Protein AF-A0A9Q4A9N3-F1 (afdb_monomer_lite)

Structure (mmCIF, N/CA/C/O ba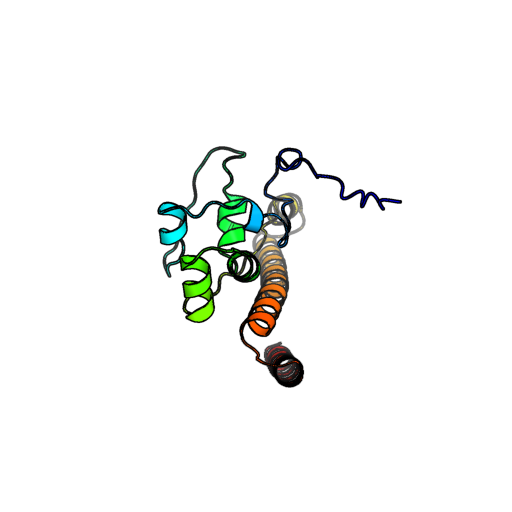ckbone):
data_AF-A0A9Q4A9N3-F1
#
_entry.id   AF-A0A9Q4A9N3-F1
#
loop_
_atom_site.group_PDB
_atom_site.id
_atom_site.type_symbol
_atom_site.label_atom_id
_atom_site.label_alt_id
_atom_site.label_comp_id
_atom_site.label_asym_id
_atom_site.label_entity_id
_atom_site.label_seq_id
_atom_site.pdbx_PDB_ins_code
_atom_site.Cartn_x
_atom_site.Cartn_y
_atom_site.Cartn_z
_atom_site.occupancy
_atom_site.B_iso_or_equiv
_atom_site.auth_seq_id
_atom_site.auth_comp_id
_atom_site.auth_asym_id
_atom_site.auth_atom_id
_atom_site.pdbx_PDB_model_num
ATOM 1 N N . MET A 1 1 ? -16.261 40.313 18.550 1.00 36.09 1 MET A N 1
ATOM 2 C CA . MET A 1 1 ? -15.107 40.379 17.630 1.00 36.09 1 MET A CA 1
ATOM 3 C C . MET A 1 1 ? -14.840 38.959 17.151 1.00 36.09 1 MET A C 1
ATOM 5 O O . MET A 1 1 ? -14.258 38.176 17.886 1.00 36.09 1 MET A O 1
ATOM 9 N N . ALA A 1 2 ? -15.432 38.580 16.016 1.00 33.12 2 ALA A N 1
ATOM 10 C CA . ALA A 1 2 ? -15.349 37.222 15.483 1.00 33.12 2 ALA A CA 1
ATOM 11 C C . ALA A 1 2 ? -14.040 37.061 14.700 1.00 33.12 2 ALA A C 1
ATOM 13 O O . ALA A 1 2 ? -13.759 37.847 13.797 1.00 33.12 2 ALA A O 1
ATOM 14 N N . ILE A 1 3 ? -13.241 36.069 15.083 1.00 36.12 3 ILE A N 1
ATOM 15 C CA . ILE A 1 3 ? -12.013 35.682 14.390 1.00 36.12 3 ILE A CA 1
ATOM 16 C C . ILE A 1 3 ? -12.444 34.828 13.194 1.00 36.12 3 ILE A C 1
ATOM 18 O O . ILE A 1 3 ? -12.943 33.719 13.372 1.00 36.12 3 ILE A O 1
ATOM 22 N N . PHE A 1 4 ? -12.310 35.369 11.984 1.00 37.59 4 PHE A N 1
ATOM 23 C CA . PHE A 1 4 ? -12.475 34.607 10.750 1.00 37.59 4 PHE A CA 1
ATOM 24 C C . PHE A 1 4 ? -11.240 33.723 10.554 1.00 37.59 4 PHE A C 1
ATOM 26 O O . PHE A 1 4 ? -10.166 34.220 10.220 1.00 37.59 4 PHE A O 1
ATOM 33 N N . ASP A 1 5 ? -11.399 32.421 10.774 1.00 39.94 5 ASP A N 1
ATOM 34 C CA . ASP A 1 5 ? -10.414 31.412 10.394 1.00 39.94 5 ASP A CA 1
ATOM 35 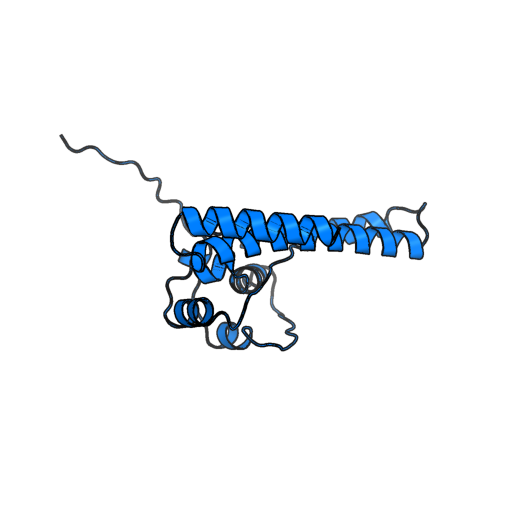C C . ASP A 1 5 ? -10.504 31.191 8.875 1.00 39.94 5 ASP A C 1
ATOM 37 O O . ASP A 1 5 ? -11.481 30.648 8.353 1.00 39.94 5 ASP A O 1
ATOM 41 N N . SER A 1 6 ? -9.517 31.699 8.139 1.00 40.38 6 SER A N 1
ATOM 42 C CA . SER A 1 6 ? -9.429 31.622 6.682 1.00 40.38 6 SER A CA 1
ATOM 43 C C . SER A 1 6 ? -8.888 30.262 6.239 1.00 40.38 6 SER A C 1
ATOM 45 O O . SER A 1 6 ? -7.836 30.142 5.610 1.00 40.38 6 SER A O 1
ATOM 47 N N . THR A 1 7 ? -9.642 29.200 6.517 1.00 43.97 7 THR A N 1
ATOM 48 C CA . THR A 1 7 ? -9.413 27.917 5.851 1.00 43.97 7 THR A CA 1
ATOM 49 C C . THR A 1 7 ? -9.807 28.068 4.384 1.00 43.97 7 THR A C 1
ATOM 51 O O . THR A 1 7 ? -10.982 28.066 4.024 1.00 43.97 7 THR A O 1
ATOM 54 N N . LYS A 1 8 ? -8.805 28.243 3.511 1.00 41.44 8 LYS A N 1
ATOM 55 C CA . LYS A 1 8 ? -8.958 28.104 2.057 1.00 41.44 8 LYS A CA 1
ATOM 56 C C . LYS A 1 8 ? -9.731 26.811 1.786 1.00 41.44 8 LYS A C 1
ATOM 58 O O . LYS A 1 8 ? -9.189 25.719 1.949 1.00 41.44 8 LYS A O 1
ATOM 63 N N . LEU A 1 9 ? -10.989 26.938 1.374 1.00 46.28 9 LEU A N 1
ATOM 64 C CA . LEU A 1 9 ? -11.757 25.857 0.770 1.00 46.28 9 LEU A CA 1
ATOM 65 C C . LEU A 1 9 ? -11.068 25.521 -0.554 1.00 46.28 9 LEU A C 1
ATOM 67 O O . LEU A 1 9 ? -11.334 26.140 -1.580 1.00 46.28 9 LEU A O 1
ATOM 71 N N . ILE A 1 10 ? -10.104 24.600 -0.505 1.00 55.16 10 ILE A N 1
ATOM 72 C CA . ILE A 1 10 ? -9.446 24.063 -1.695 1.00 55.16 10 ILE A CA 1
ATOM 73 C C . ILE A 1 10 ? -10.546 23.409 -2.527 1.00 55.16 10 ILE A C 1
ATOM 75 O O . ILE A 1 10 ? -11.229 22.501 -2.046 1.00 55.16 10 ILE A O 1
ATOM 79 N N . ASN A 1 11 ? -10.744 23.899 -3.749 1.00 55.28 11 ASN A N 1
ATOM 80 C CA . ASN A 1 11 ? -11.729 23.344 -4.660 1.00 55.28 11 ASN A CA 1
ATOM 81 C C . ASN A 1 11 ? -11.375 21.863 -4.906 1.00 55.28 11 ASN A C 1
ATOM 83 O O . ASN A 1 11 ? -10.310 21.581 -5.460 1.00 55.28 11 ASN A O 1
ATOM 87 N N . PRO A 1 12 ? -12.231 20.899 -4.517 1.00 54.47 12 PRO A N 1
ATOM 88 C CA . PRO A 1 12 ? -11.922 19.477 -4.654 1.00 54.47 12 PRO A CA 1
ATOM 89 C C . PRO A 1 12 ? -11.756 19.038 -6.118 1.00 54.47 12 PRO A C 1
ATOM 91 O O . PRO A 1 12 ? -11.230 17.955 -6.362 1.00 54.47 12 PRO A O 1
ATOM 94 N N . PHE A 1 13 ? -12.154 19.879 -7.079 1.00 56.53 13 PHE A N 1
ATOM 95 C CA . PHE A 1 13 ? -12.027 19.650 -8.518 1.00 56.53 13 PHE A CA 1
ATOM 96 C C . PHE A 1 13 ? -10.793 20.310 -9.160 1.00 56.53 13 PHE A C 1
ATOM 98 O O . PHE A 1 13 ? -10.573 20.125 -10.351 1.00 56.53 13 PHE A O 1
ATOM 105 N N . GLU A 1 14 ? -9.962 21.056 -8.418 1.00 55.00 14 GLU A N 1
ATOM 106 C CA . GLU A 1 14 ? -8.718 21.623 -8.978 1.00 55.00 14 GLU A CA 1
ATOM 107 C C . GLU A 1 14 ? -7.657 20.551 -9.266 1.00 55.00 14 GLU A C 1
ATOM 109 O O . GLU A 1 14 ? -6.790 20.736 -10.121 1.00 55.00 14 GLU A O 1
ATOM 114 N N . ASN A 1 15 ? -7.716 19.410 -8.573 1.00 53.31 15 ASN A N 1
ATOM 115 C CA . ASN A 1 15 ? -6.736 18.340 -8.718 1.00 53.31 15 ASN A CA 1
ATOM 116 C C . ASN A 1 15 ? -7.295 17.202 -9.582 1.00 53.31 15 ASN A C 1
ATOM 118 O O . ASN A 1 15 ? -7.645 16.130 -9.096 1.00 53.31 15 ASN A O 1
ATOM 122 N N . ASP A 1 16 ? -7.340 17.435 -10.892 1.00 52.53 16 ASP A N 1
ATOM 123 C CA . ASP A 1 16 ? -7.896 16.502 -11.888 1.00 52.53 16 ASP A CA 1
ATOM 124 C C . ASP A 1 16 ? -7.041 15.218 -12.069 1.00 52.53 16 ASP A C 1
ATOM 126 O O . ASP A 1 16 ? -7.398 14.266 -12.764 1.00 52.53 16 ASP A O 1
ATOM 130 N N . ASN A 1 17 ? -5.872 15.151 -11.413 1.00 60.44 17 ASN A N 1
ATOM 131 C CA . ASN A 1 17 ? -4.947 14.022 -11.488 1.00 60.44 17 ASN A CA 1
ATOM 132 C C . ASN A 1 17 ? -4.836 13.265 -10.158 1.00 60.44 17 ASN A C 1
ATOM 134 O O . ASN A 1 17 ? -4.007 13.584 -9.305 1.00 60.44 17 ASN A O 1
ATOM 138 N N . ALA A 1 18 ? -5.526 12.123 -10.063 1.00 58.78 18 ALA A N 1
ATOM 139 C CA . ALA A 1 18 ? -5.423 11.180 -8.937 1.00 58.78 18 ALA A CA 1
ATOM 140 C C . ALA A 1 18 ? -3.986 10.699 -8.616 1.00 58.78 18 ALA A C 1
ATOM 142 O O . ALA A 1 18 ? -3.693 10.167 -7.537 1.00 58.78 18 ALA A O 1
ATOM 143 N N . ARG A 1 19 ? -3.050 10.871 -9.560 1.00 58.97 19 ARG A N 1
ATOM 144 C CA . ARG A 1 19 ? -1.623 10.606 -9.345 1.00 58.97 19 ARG A CA 1
ATOM 145 C C . ARG A 1 19 ? -1.029 11.506 -8.255 1.00 58.97 19 ARG A C 1
ATOM 147 O O . ARG A 1 19 ? -0.184 11.018 -7.507 1.00 58.97 19 ARG A O 1
ATOM 154 N N . ASN A 1 20 ? -1.527 12.731 -8.112 1.00 67.62 20 ASN A N 1
ATOM 155 C CA . ASN A 1 20 ? -1.037 13.723 -7.155 1.00 67.62 20 ASN A CA 1
ATOM 156 C C . ASN A 1 20 ? -1.819 13.730 -5.837 1.00 67.62 20 ASN A C 1
ATOM 158 O O . ASN A 1 20 ? -1.404 14.395 -4.896 1.00 67.62 20 ASN A O 1
ATOM 162 N N . SER A 1 21 ? -2.925 12.984 -5.746 1.00 74.69 21 SER A N 1
ATOM 163 C CA . SER A 1 21 ? -3.699 12.907 -4.507 1.00 74.69 21 SER A CA 1
ATOM 164 C C . SER A 1 21 ? -2.878 12.268 -3.390 1.00 74.69 21 SER A C 1
ATOM 166 O O . SER A 1 21 ? -2.266 11.208 -3.587 1.00 74.69 21 SER A O 1
ATOM 168 N N . THR A 1 22 ? -2.886 12.937 -2.242 1.00 82.94 22 THR A N 1
ATOM 169 C CA . THR A 1 22 ? -2.183 12.550 -1.019 1.00 82.94 22 THR A CA 1
ATOM 170 C C . THR A 1 22 ? -2.975 11.503 -0.235 1.00 82.94 22 THR A C 1
ATOM 172 O O . THR A 1 22 ? -4.138 11.210 -0.542 1.00 82.94 22 THR A O 1
ATOM 175 N N . ILE A 1 23 ? -2.340 10.949 0.798 1.00 85.94 23 ILE A N 1
ATOM 176 C CA . ILE A 1 23 ? -2.961 10.000 1.729 1.00 85.94 23 ILE A CA 1
ATOM 177 C C . ILE A 1 23 ? -4.050 10.712 2.557 1.00 85.94 23 ILE A C 1
ATOM 179 O O . ILE A 1 23 ? -4.991 10.085 3.032 1.00 85.94 23 ILE A O 1
ATOM 183 N N . GLU A 1 24 ? -3.956 12.029 2.718 1.00 87.81 24 GLU A N 1
ATOM 184 C CA . GLU A 1 24 ? -4.876 12.866 3.488 1.00 87.81 24 GLU A CA 1
ATOM 185 C C . GLU A 1 24 ? -6.119 13.268 2.686 1.00 87.81 24 GLU A C 1
ATOM 187 O O . GLU A 1 24 ? -7.185 13.467 3.275 1.00 87.81 24 GLU A O 1
ATOM 192 N N . ASP A 1 25 ? -5.993 13.376 1.363 1.00 89.50 25 ASP A N 1
ATOM 193 C CA . ASP A 1 25 ? -7.044 13.912 0.495 1.00 89.50 25 ASP A CA 1
ATOM 194 C C . ASP A 1 25 ? -7.858 12.813 -0.177 1.00 89.50 25 ASP A C 1
ATOM 196 O O . ASP A 1 25 ? -9.091 12.838 -0.149 1.00 89.50 25 ASP A O 1
ATOM 200 N N . LEU A 1 26 ? -7.181 11.815 -0.756 1.00 91.75 26 LEU A N 1
ATOM 201 C CA . LEU A 1 26 ? -7.850 10.796 -1.560 1.00 91.75 26 LEU A CA 1
ATOM 202 C C . LEU A 1 26 ? -8.933 10.030 -0.776 1.00 91.75 26 LEU A C 1
ATOM 204 O O . LEU A 1 26 ? -10.042 9.897 -1.297 1.00 91.75 26 LEU A O 1
ATOM 208 N N . PRO A 1 27 ? -8.700 9.576 0.473 1.00 94.62 27 PRO A N 1
ATOM 209 C CA . PRO A 1 27 ? -9.714 8.836 1.223 1.00 94.62 27 PRO A CA 1
ATOM 210 C C . PRO A 1 27 ? -10.964 9.658 1.556 1.00 94.62 27 PRO A C 1
ATOM 212 O O . PRO A 1 27 ? -12.033 9.078 1.719 1.00 94.62 27 PRO A O 1
ATOM 215 N N . LYS A 1 28 ? -10.863 10.993 1.636 1.00 92.19 28 LYS A N 1
ATOM 216 C CA . LYS A 1 28 ? -12.011 11.871 1.928 1.00 92.19 28 LYS A CA 1
ATOM 217 C C . LYS A 1 28 ? -12.979 11.973 0.750 1.00 92.19 28 LYS A C 1
ATOM 219 O O . LYS A 1 28 ? -14.166 12.201 0.953 1.00 92.19 28 LYS A O 1
ATOM 224 N N . GLN A 1 29 ? -12.466 11.811 -0.466 1.00 90.31 29 GLN A N 1
ATOM 225 C CA . GLN A 1 29 ? -13.227 11.935 -1.712 1.00 90.31 29 GLN A CA 1
ATOM 226 C C . GLN A 1 29 ? -13.601 10.568 -2.305 1.00 90.31 29 GLN A C 1
ATOM 228 O O . GLN A 1 29 ? -14.362 10.483 -3.268 1.00 90.31 29 GLN A O 1
ATOM 233 N N . PHE A 1 30 ? -13.052 9.481 -1.759 1.00 94.00 30 PHE A N 1
ATOM 234 C CA . PHE A 1 30 ? -13.218 8.154 -2.327 1.00 94.00 30 PHE A CA 1
ATOM 235 C C . PHE A 1 30 ? -14.577 7.535 -1.994 1.00 94.00 30 PHE A C 1
ATOM 237 O O . PHE A 1 30 ? -14.957 7.389 -0.832 1.00 94.00 30 PHE A O 1
ATOM 244 N N . VAL A 1 31 ? -15.275 7.067 -3.029 1.00 93.50 31 VAL A N 1
ATOM 245 C CA . VAL A 1 31 ? -16.556 6.368 -2.892 1.00 93.50 31 VAL A CA 1
ATOM 246 C C . VAL A 1 31 ? -16.336 4.860 -2.968 1.00 93.50 31 VAL A C 1
ATOM 248 O O . VAL A 1 31 ? -15.881 4.323 -3.980 1.00 93.50 31 VAL A O 1
ATOM 251 N N . TRP A 1 32 ? -16.706 4.147 -1.903 1.00 95.75 32 TRP A N 1
ATOM 252 C CA . TRP A 1 32 ? -16.642 2.688 -1.889 1.00 95.75 32 TRP A CA 1
ATOM 253 C C . TRP A 1 32 ? -17.657 2.081 -2.867 1.00 95.75 32 TRP A C 1
ATOM 255 O O . TRP A 1 32 ? -18.866 2.240 -2.705 1.00 95.75 32 TRP A O 1
ATOM 265 N N . THR A 1 33 ? -17.187 1.282 -3.827 1.00 95.38 33 THR A N 1
ATOM 266 C CA . THR A 1 33 ? -18.053 0.555 -4.770 1.00 95.38 33 THR A CA 1
ATOM 267 C C . THR A 1 33 ? -17.997 -0.959 -4.561 1.00 95.38 33 THR A C 1
ATOM 269 O O . THR A 1 33 ? -17.079 -1.506 -3.944 1.00 95.38 33 THR A O 1
ATOM 272 N N . LYS A 1 34 ? -18.980 -1.68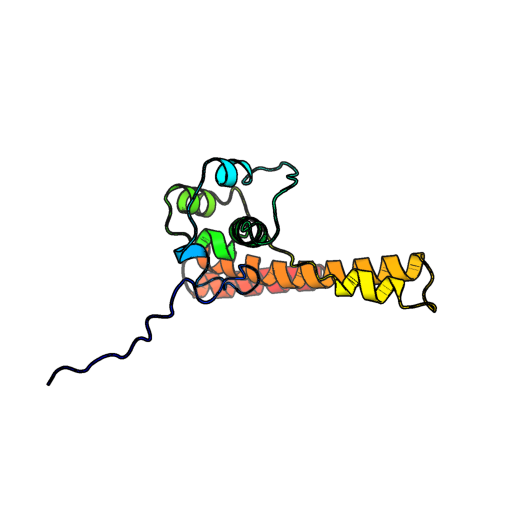4 -5.115 1.00 95.19 34 LYS A N 1
ATOM 273 C CA . LYS A 1 34 ? -18.947 -3.158 -5.145 1.00 95.19 34 LYS A CA 1
ATOM 274 C C . LYS A 1 34 ? -17.730 -3.681 -5.919 1.00 95.19 34 LYS A C 1
ATOM 276 O O . LYS A 1 34 ? -17.154 -4.685 -5.514 1.00 95.19 34 LYS A O 1
ATOM 281 N N . ILE A 1 35 ? -17.336 -2.996 -6.997 1.00 92.75 35 ILE A N 1
ATOM 282 C CA . ILE A 1 35 ? -16.167 -3.349 -7.816 1.00 92.75 35 ILE A CA 1
ATOM 283 C C . ILE A 1 35 ? -14.893 -3.208 -6.987 1.00 92.75 35 ILE A C 1
ATOM 285 O O . ILE A 1 35 ? -14.122 -4.158 -6.912 1.00 92.75 35 ILE A O 1
ATOM 289 N N . PHE A 1 36 ? -14.722 -2.079 -6.294 1.00 96.31 36 PHE A N 1
ATOM 290 C CA . PHE A 1 36 ? -13.581 -1.873 -5.404 1.00 96.31 36 PHE A CA 1
ATOM 291 C C . PHE A 1 36 ? -13.481 -2.972 -4.339 1.00 96.31 36 PHE A C 1
ATOM 293 O O . PHE A 1 36 ? -12.424 -3.565 -4.160 1.00 96.31 36 PHE A O 1
ATOM 300 N N . GLY A 1 37 ? -14.601 -3.327 -3.702 1.00 95.88 37 GLY A N 1
ATOM 301 C CA . GLY A 1 37 ? -14.619 -4.405 -2.711 1.00 95.88 37 GLY A CA 1
ATOM 302 C C . GLY A 1 37 ? -14.170 -5.773 -3.249 1.00 95.88 37 GLY A C 1
ATOM 303 O O . GLY A 1 37 ? -13.605 -6.551 -2.492 1.00 95.88 37 GLY A O 1
ATOM 304 N N . ARG A 1 38 ? -14.369 -6.071 -4.543 1.00 94.69 38 ARG A N 1
ATOM 305 C CA . ARG A 1 38 ? -13.899 -7.326 -5.170 1.00 94.69 38 ARG A CA 1
ATOM 306 C C . ARG A 1 38 ? -12.381 -7.365 -5.367 1.00 94.69 38 ARG A C 1
ATOM 308 O O . ARG A 1 38 ? -11.800 -8.452 -5.390 1.00 94.69 38 ARG A O 1
ATOM 315 N N . LEU A 1 39 ? -11.751 -6.197 -5.499 1.00 95.94 39 LEU A N 1
ATOM 316 C CA . LEU A 1 39 ? -10.298 -6.075 -5.643 1.00 95.94 39 LEU A CA 1
ATOM 317 C C . LEU A 1 39 ? -9.560 -6.428 -4.345 1.00 95.94 39 LEU A C 1
ATOM 319 O O . LEU A 1 39 ? -8.399 -6.817 -4.393 1.00 95.94 39 LEU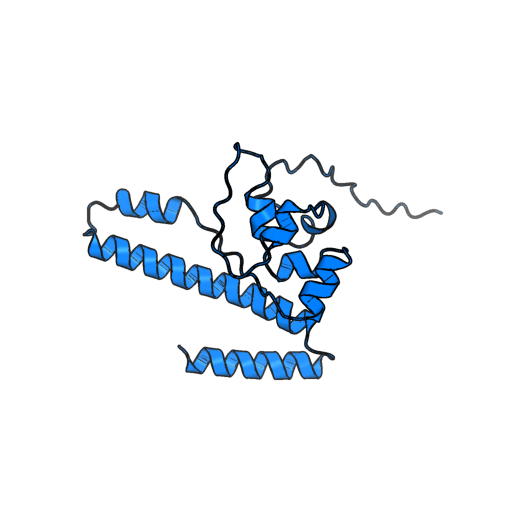 A O 1
ATOM 323 N N . ILE A 1 40 ? -10.239 -6.352 -3.197 1.00 95.38 40 ILE A N 1
ATOM 324 C CA . ILE A 1 40 ? -9.717 -6.786 -1.897 1.00 95.38 40 ILE A CA 1
ATOM 325 C C . ILE A 1 40 ? -9.827 -8.314 -1.818 1.00 95.38 40 ILE A C 1
ATOM 327 O O . ILE A 1 40 ? -10.713 -8.880 -1.181 1.00 95.38 40 ILE A O 1
ATOM 331 N N . SER A 1 41 ? -8.958 -8.995 -2.557 1.00 93.12 41 SER A N 1
ATOM 332 C CA . SER A 1 41 ? -8.854 -10.452 -2.593 1.00 93.12 41 SER A CA 1
ATOM 333 C C . SER A 1 41 ? -7.435 -10.879 -2.963 1.00 93.12 41 SER A C 1
ATOM 335 O O . SER A 1 41 ? -6.656 -10.090 -3.486 1.00 93.12 41 SER A O 1
ATOM 337 N N . GLN A 1 42 ? -7.102 -12.148 -2.730 1.00 88.56 42 GLN A N 1
ATOM 338 C CA . GLN A 1 42 ? -5.795 -12.739 -3.063 1.00 88.56 42 GLN A CA 1
ATOM 339 C C . GLN A 1 42 ? -5.659 -13.100 -4.558 1.00 88.56 42 GLN A C 1
ATOM 341 O O . GLN A 1 42 ? -4.920 -14.010 -4.922 1.00 88.56 42 GLN A O 1
ATOM 346 N N . LYS A 1 43 ? -6.421 -12.438 -5.434 1.00 92.81 43 LYS A N 1
ATOM 347 C CA . LYS A 1 43 ? -6.423 -12.694 -6.880 1.00 92.81 43 LYS A CA 1
ATOM 348 C C . LYS A 1 43 ? -5.627 -11.619 -7.610 1.00 92.81 43 LYS A C 1
ATOM 350 O O . LYS A 1 43 ? -5.581 -10.471 -7.176 1.00 92.81 43 LYS A O 1
ATOM 355 N N . ASN A 1 44 ? -5.076 -11.982 -8.763 1.00 94.50 44 ASN A N 1
ATOM 356 C CA . ASN A 1 44 ? -4.504 -11.014 -9.691 1.00 94.50 44 ASN A CA 1
ATOM 357 C C . ASN A 1 44 ? -5.632 -10.294 -10.434 1.00 94.50 44 ASN A C 1
ATOM 359 O O . ASN A 1 44 ? -6.515 -10.938 -11.001 1.00 94.50 44 ASN A O 1
ATOM 363 N N . HIS A 1 45 ? -5.591 -8.963 -10.441 1.00 94.50 45 HIS A N 1
ATOM 364 C CA . HIS A 1 45 ? -6.595 -8.125 -11.096 1.00 94.50 45 HIS A CA 1
ATOM 365 C C . HIS A 1 45 ? -5.943 -7.259 -12.166 1.00 94.50 45 HIS A C 1
ATOM 367 O O . HIS A 1 45 ? -4.926 -6.615 -11.916 1.00 94.50 45 HIS A O 1
ATOM 373 N N . ILE A 1 46 ? -6.567 -7.196 -13.341 1.00 93.69 46 ILE A N 1
ATOM 374 C CA . ILE A 1 46 ? -6.196 -6.260 -14.404 1.00 93.69 46 ILE A CA 1
ATOM 375 C C . ILE A 1 46 ? -7.264 -5.171 -14.445 1.00 93.69 46 ILE A C 1
ATOM 377 O O . ILE A 1 46 ? -8.439 -5.451 -14.680 1.00 93.69 46 ILE A O 1
ATOM 381 N N . LEU A 1 47 ? -6.861 -3.923 -14.200 1.00 91.88 47 LEU A N 1
ATOM 382 C CA . LEU A 1 47 ? -7.765 -2.777 -14.202 1.00 91.88 47 LEU A CA 1
ATOM 383 C C . LEU A 1 47 ? -7.670 -2.021 -15.533 1.00 91.88 47 LEU A C 1
ATOM 385 O O . LEU A 1 47 ? -6.674 -1.350 -15.806 1.00 91.88 47 LEU A O 1
ATOM 389 N N . LEU A 1 48 ? -8.730 -2.100 -16.336 1.00 93.31 48 LEU A N 1
ATOM 390 C CA . LEU A 1 48 ? -8.846 -1.427 -17.632 1.00 93.31 48 LEU A CA 1
ATOM 391 C C . LEU A 1 48 ? -9.769 -0.203 -17.539 1.00 93.31 48 LEU A C 1
ATOM 393 O O . LEU A 1 48 ? -10.700 -0.172 -16.739 1.00 93.31 48 LEU A O 1
ATOM 397 N N . GLY A 1 49 ? -9.505 0.821 -18.354 1.00 90.31 49 GLY A N 1
ATOM 398 C CA . GLY A 1 49 ? -10.336 2.028 -18.428 1.00 90.31 49 GLY A CA 1
ATOM 399 C C . GLY A 1 49 ? -9.633 3.203 -19.107 1.00 90.31 49 GLY A C 1
ATOM 400 O O . GLY A 1 49 ? -8.403 3.217 -19.214 1.00 90.31 49 GLY A O 1
ATOM 401 N N . ALA A 1 50 ? -10.399 4.213 -19.524 1.00 90.12 50 ALA A N 1
ATOM 402 C CA . ALA A 1 50 ? -9.892 5.410 -20.202 1.00 90.12 50 ALA A CA 1
ATOM 403 C C . ALA A 1 50 ? -8.905 6.227 -19.340 1.00 90.12 50 ALA A C 1
ATOM 405 O O . ALA A 1 50 ? -8.849 6.098 -18.112 1.00 90.12 50 ALA A O 1
ATOM 406 N N . ARG A 1 51 ? -8.083 7.083 -19.962 1.00 84.56 51 ARG A N 1
ATOM 407 C CA . ARG A 1 51 ? -7.244 8.043 -19.219 1.00 84.56 51 ARG A CA 1
ATOM 408 C C . ARG A 1 51 ? -8.145 8.936 -18.352 1.00 84.56 51 ARG A C 1
ATOM 410 O O . ARG A 1 51 ? -9.234 9.291 -18.771 1.00 84.56 51 ARG A O 1
ATOM 417 N N . GLY A 1 52 ? -7.712 9.234 -17.126 1.00 82.31 52 GLY A N 1
ATOM 418 C CA . GLY A 1 52 ? -8.509 10.024 -16.176 1.00 82.31 52 GLY A CA 1
ATOM 419 C C . GLY A 1 52 ? -9.607 9.246 -15.438 1.00 82.31 52 GLY A C 1
ATOM 420 O O . GLY A 1 52 ? -10.146 9.753 -14.469 1.00 82.31 52 GLY A O 1
ATOM 421 N N . SER A 1 53 ? -9.878 7.977 -15.775 1.00 86.12 53 SER A N 1
ATOM 422 C CA . SER A 1 53 ? -10.966 7.191 -15.154 1.00 86.12 53 SER A CA 1
ATOM 423 C C . SER A 1 53 ? -10.736 6.765 -13.687 1.00 86.12 53 SER A C 1
ATOM 425 O O . SER A 1 53 ? -11.366 5.822 -13.215 1.00 86.12 53 SER A O 1
ATOM 427 N N . GLY A 1 54 ? -9.767 7.352 -12.978 1.00 88.19 54 GLY A N 1
ATOM 428 C CA . GLY A 1 54 ? -9.510 7.045 -11.565 1.00 88.19 54 GLY A CA 1
ATOM 429 C C . GLY A 1 54 ? -8.780 5.725 -11.277 1.00 88.19 54 GLY A C 1
ATOM 430 O O . GLY A 1 54 ? -8.703 5.317 -10.122 1.00 88.19 54 GLY A O 1
ATOM 431 N N . LYS A 1 55 ? -8.185 5.051 -12.274 1.00 91.94 55 LYS A N 1
ATOM 432 C CA . LYS A 1 55 ? -7.470 3.769 -12.060 1.00 91.94 55 LYS A CA 1
ATOM 433 C C . LYS A 1 55 ? -6.402 3.852 -10.969 1.00 91.94 55 LYS A C 1
ATOM 435 O O . LYS A 1 55 ? -6.360 3.024 -10.068 1.00 91.94 55 LYS A O 1
ATOM 440 N N . THR A 1 56 ? -5.563 4.884 -11.020 1.00 91.19 56 THR A N 1
ATOM 441 C CA . THR A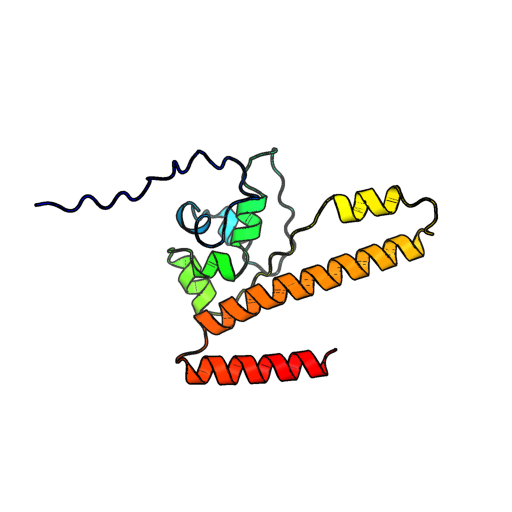 1 56 ? -4.528 5.112 -10.004 1.00 91.19 56 THR A CA 1
ATOM 442 C C . THR A 1 56 ? -5.133 5.381 -8.627 1.00 91.19 56 THR A C 1
ATOM 444 O O . THR A 1 56 ? -4.572 4.930 -7.637 1.00 91.19 56 THR A O 1
ATOM 447 N N . ALA A 1 57 ? -6.286 6.055 -8.559 1.00 92.69 57 ALA A N 1
ATOM 448 C CA . ALA A 1 57 ? -7.004 6.289 -7.308 1.00 92.69 57 ALA A CA 1
ATOM 449 C C . ALA A 1 57 ? -7.444 4.963 -6.674 1.00 92.69 57 ALA A C 1
ATOM 451 O O . ALA A 1 57 ? -7.178 4.715 -5.503 1.00 92.69 57 ALA A O 1
ATOM 452 N N . ILE A 1 58 ? -8.044 4.080 -7.480 1.00 94.69 58 ILE A N 1
ATOM 453 C CA . ILE A 1 58 ? -8.468 2.740 -7.062 1.00 94.69 58 ILE A CA 1
ATOM 454 C C . ILE A 1 58 ? -7.280 1.942 -6.519 1.00 94.69 58 ILE A C 1
ATOM 456 O O . ILE A 1 58 ? -7.368 1.387 -5.428 1.00 94.69 58 ILE A O 1
ATOM 460 N N . VAL A 1 59 ? -6.159 1.910 -7.247 1.00 94.31 59 VAL A N 1
ATOM 461 C CA . VAL A 1 59 ? -4.974 1.143 -6.834 1.00 94.31 59 VAL A CA 1
ATOM 462 C C . VAL A 1 59 ? -4.330 1.733 -5.572 1.00 94.31 59 VAL A C 1
ATOM 464 O O . VAL A 1 59 ? -3.978 0.977 -4.672 1.00 94.31 59 VAL A O 1
ATOM 467 N N . LYS A 1 60 ? -4.233 3.064 -5.448 1.00 94.62 60 LYS A N 1
ATOM 468 C CA . LYS A 1 60 ? -3.770 3.719 -4.211 1.00 94.62 60 LYS A CA 1
ATOM 469 C C . LYS A 1 60 ? -4.660 3.368 -3.021 1.00 94.62 60 LYS A C 1
ATOM 471 O O . LYS A 1 60 ? -4.145 2.995 -1.976 1.00 94.62 60 LYS A O 1
ATOM 476 N N . MET A 1 61 ? -5.981 3.409 -3.186 1.00 96.00 61 MET A N 1
ATOM 477 C CA . MET A 1 61 ? -6.936 3.092 -2.118 1.00 96.00 61 MET A CA 1
ATOM 478 C C . MET A 1 61 ? -6.901 1.635 -1.652 1.00 96.00 61 MET A C 1
ATOM 480 O O . MET A 1 61 ? -7.371 1.353 -0.554 1.00 96.00 61 MET A O 1
ATOM 484 N N . LEU A 1 62 ? -6.343 0.712 -2.443 1.00 96.06 62 LEU A N 1
ATOM 485 C CA . LEU A 1 62 ? -6.074 -0.652 -1.977 1.00 96.06 62 LEU A CA 1
ATOM 486 C C . LEU A 1 62 ? -4.915 -0.706 -0.979 1.00 96.06 62 LEU A C 1
ATOM 488 O O . LEU A 1 62 ? -4.828 -1.653 -0.204 1.00 96.06 62 LEU A O 1
ATOM 492 N N . SER A 1 63 ? -4.015 0.275 -0.976 1.00 96.12 63 SER A N 1
ATOM 493 C CA . SER A 1 63 ? -2.917 0.268 -0.018 1.00 96.12 63 SER A CA 1
ATOM 494 C C . SER A 1 63 ? -3.379 0.613 1.392 1.00 96.12 63 SER A C 1
ATOM 496 O O . SER A 1 63 ? -4.307 1.400 1.599 1.00 96.12 63 SER A O 1
ATOM 498 N N . HIS A 1 64 ? -2.715 -0.000 2.368 1.00 97.62 64 HIS A N 1
ATOM 499 C CA . HIS A 1 64 ? -3.097 0.075 3.772 1.00 97.62 64 HIS A CA 1
ATOM 500 C C . HIS A 1 64 ? -3.189 1.521 4.275 1.00 97.62 64 HIS A C 1
ATOM 502 O O . HIS A 1 64 ? -4.169 1.888 4.915 1.00 97.62 64 HIS A O 1
ATOM 508 N N . GLU A 1 65 ? -2.204 2.354 3.937 1.00 95.75 65 GLU A N 1
ATOM 509 C CA . GLU A 1 65 ? -2.107 3.748 4.389 1.00 95.75 65 GLU A CA 1
ATOM 510 C C . GLU A 1 65 ? -3.275 4.634 3.936 1.00 95.75 65 GLU A C 1
ATOM 512 O O . GLU A 1 65 ? -3.696 5.520 4.680 1.00 95.75 65 GLU A O 1
ATOM 517 N N . TYR A 1 66 ? -3.853 4.357 2.764 1.00 96.38 66 TYR A N 1
ATOM 518 C CA . TYR A 1 66 ? -5.044 5.051 2.273 1.00 96.38 66 TYR A CA 1
ATOM 519 C C . TYR A 1 66 ? -6.322 4.429 2.840 1.00 96.38 66 TYR A C 1
ATOM 521 O O . TYR A 1 66 ? -7.218 5.141 3.298 1.00 96.38 66 TYR A O 1
ATOM 529 N N . LEU A 1 67 ? -6.409 3.095 2.841 1.00 96.44 67 LEU A N 1
ATOM 530 C CA . LEU A 1 67 ? -7.590 2.371 3.305 1.00 96.44 67 LEU A CA 1
ATOM 531 C C . LEU A 1 67 ? -7.863 2.608 4.798 1.00 96.44 67 LEU A C 1
ATOM 533 O O . LEU A 1 67 ? -9.020 2.740 5.193 1.00 96.44 67 LEU A O 1
ATOM 537 N N . ALA A 1 68 ? -6.808 2.728 5.608 1.00 96.75 68 ALA A N 1
ATOM 538 C CA . ALA A 1 68 ? -6.880 3.034 7.035 1.00 96.75 68 ALA A CA 1
ATOM 539 C C . ALA A 1 68 ? -7.518 4.393 7.339 1.00 96.75 68 ALA A C 1
ATOM 541 O O . ALA A 1 68 ? -8.163 4.552 8.376 1.00 96.75 68 ALA A O 1
ATOM 542 N N . LYS A 1 69 ? -7.378 5.363 6.429 1.00 96.44 69 LYS A N 1
ATOM 543 C CA . LYS A 1 69 ? -7.951 6.706 6.574 1.00 96.44 69 LYS A CA 1
ATOM 544 C C . LYS A 1 69 ? -9.341 6.839 5.941 1.00 96.44 69 LYS A C 1
ATOM 546 O O . LYS A 1 69 ? -9.969 7.889 6.066 1.00 96.44 69 LYS A O 1
ATOM 551 N N . LEU A 1 70 ? -9.855 5.793 5.288 1.00 96.44 70 LEU A N 1
ATOM 552 C CA . LEU A 1 70 ? -11.192 5.807 4.699 1.00 96.44 70 LEU A CA 1
ATOM 553 C C . LEU A 1 70 ? -12.269 5.620 5.774 1.00 96.44 70 LEU A C 1
ATOM 555 O O . LEU A 1 70 ? -12.385 4.560 6.395 1.00 96.44 70 LEU A O 1
ATOM 559 N N . ASN A 1 71 ? -13.137 6.618 5.941 1.00 95.31 71 ASN A N 1
ATOM 560 C CA . ASN A 1 71 ? -14.262 6.532 6.870 1.00 95.31 71 ASN A CA 1
ATOM 561 C C . ASN A 1 71 ? -15.434 5.726 6.278 1.00 95.31 71 ASN A C 1
ATOM 563 O O . ASN A 1 71 ? -16.479 6.272 5.937 1.00 95.31 71 ASN A O 1
ATOM 567 N N . HIS A 1 72 ? -15.262 4.408 6.158 1.00 96.75 72 HIS A N 1
ATOM 568 C CA . HIS A 1 72 ? -16.292 3.499 5.654 1.00 96.75 72 HIS A CA 1
ATOM 569 C C . HIS A 1 72 ? -16.346 2.204 6.490 1.00 96.75 72 HIS A C 1
ATOM 571 O O . HIS A 1 72 ? -15.286 1.651 6.797 1.00 96.75 72 HIS A O 1
ATOM 577 N N . PRO A 1 73 ? -17.535 1.655 6.830 1.00 96.94 73 PRO A N 1
ATOM 578 C CA . PRO A 1 73 ? -17.644 0.473 7.696 1.00 96.94 73 PRO A CA 1
ATOM 579 C C . PRO A 1 73 ? -16.837 -0.735 7.205 1.00 96.94 73 PRO A C 1
ATOM 581 O O . PRO A 1 73 ? -16.128 -1.367 7.985 1.00 96.94 73 PRO A O 1
ATOM 584 N N . LYS A 1 74 ? -16.866 -1.012 5.893 1.00 96.25 74 LYS A N 1
ATOM 585 C CA . LYS A 1 74 ? -16.093 -2.121 5.303 1.00 96.25 74 LYS A CA 1
ATOM 586 C C . LYS A 1 74 ? -14.585 -1.884 5.355 1.00 96.25 74 LYS A C 1
ATOM 588 O O . LYS A 1 74 ? -13.842 -2.831 5.568 1.00 96.25 74 LYS A O 1
ATOM 593 N N . ALA A 1 75 ? -14.132 -0.639 5.202 1.00 96.56 75 ALA A N 1
ATOM 594 C CA . ALA A 1 75 ? -12.712 -0.314 5.312 1.00 96.56 75 ALA A CA 1
ATOM 595 C C . ALA A 1 75 ? -12.222 -0.549 6.746 1.00 96.56 75 ALA A C 1
ATOM 597 O O . ALA A 1 75 ? -11.255 -1.275 6.958 1.00 96.56 75 ALA A O 1
ATOM 598 N N . LYS A 1 76 ? -12.973 -0.049 7.738 1.00 96.69 76 LYS A N 1
ATOM 599 C CA . LYS A 1 76 ? -12.696 -0.284 9.164 1.00 96.69 76 LYS A CA 1
ATOM 600 C C . LYS A 1 76 ? -12.658 -1.775 9.501 1.00 96.69 76 LYS A C 1
ATOM 602 O O . LYS A 1 76 ? -11.791 -2.202 10.257 1.00 96.69 76 LYS A O 1
ATOM 607 N N . GLN A 1 77 ? -13.557 -2.573 8.922 1.00 96.81 77 GLN A N 1
ATOM 608 C CA . GLN A 1 77 ? -13.552 -4.028 9.087 1.00 96.81 77 GLN A CA 1
ATOM 609 C C . GLN A 1 77 ? -12.284 -4.669 8.510 1.00 96.81 77 GLN A C 1
ATOM 611 O O . GLN A 1 77 ? -11.658 -5.473 9.198 1.00 96.81 77 GLN A O 1
ATOM 616 N N . VAL A 1 78 ? -11.889 -4.306 7.283 1.00 96.31 78 VAL A N 1
ATOM 617 C CA . VAL A 1 78 ? -10.667 -4.825 6.645 1.00 96.31 78 VAL A CA 1
ATOM 618 C C . VAL A 1 78 ? -9.447 -4.530 7.517 1.00 96.31 78 VAL A C 1
ATOM 620 O O . VAL A 1 78 ? -8.728 -5.461 7.877 1.00 96.31 78 VAL A O 1
ATOM 623 N N . ILE A 1 79 ? -9.283 -3.278 7.950 1.00 96.88 79 ILE A N 1
ATOM 624 C CA . ILE A 1 79 ? -8.169 -2.850 8.806 1.00 96.88 79 ILE A CA 1
ATOM 625 C C . ILE A 1 79 ? -8.190 -3.584 10.148 1.00 96.88 79 ILE A C 1
ATOM 627 O O . ILE A 1 79 ? -7.201 -4.198 10.535 1.00 96.88 79 ILE A O 1
ATOM 631 N N . LYS A 1 80 ? -9.336 -3.623 10.839 1.00 96.12 80 LYS A N 1
ATOM 632 C CA . LYS A 1 80 ? -9.458 -4.318 12.130 1.00 96.12 80 LYS A CA 1
ATOM 633 C C . LYS A 1 80 ? -9.125 -5.809 12.023 1.00 96.12 80 LYS A C 1
ATOM 635 O O . LYS A 1 80 ? -8.498 -6.356 12.924 1.00 96.12 80 LYS A O 1
ATOM 640 N N . SER A 1 81 ? -9.546 -6.461 10.938 1.00 95.50 81 SER A N 1
ATOM 641 C CA . SER A 1 81 ? -9.308 -7.892 10.717 1.00 95.50 81 SER A CA 1
ATOM 642 C C . SER A 1 81 ? -7.864 -8.230 10.346 1.00 95.50 81 SER A C 1
ATOM 644 O O . SER A 1 81 ? -7.471 -9.385 10.475 1.00 95.50 81 SER A O 1
ATOM 646 N N . ARG A 1 82 ? -7.087 -7.250 9.855 1.00 95.12 82 ARG A N 1
ATOM 647 C CA . ARG A 1 82 ? -5.729 -7.436 9.311 1.00 95.12 82 ARG A CA 1
ATOM 648 C C . ARG A 1 82 ? -5.642 -8.463 8.170 1.00 95.12 82 ARG A C 1
ATOM 650 O O . ARG A 1 82 ? -4.552 -8.900 7.820 1.00 95.12 82 ARG A O 1
ATOM 657 N N . ALA A 1 83 ? -6.773 -8.840 7.570 1.00 89.19 83 ALA A N 1
ATOM 658 C CA . ALA A 1 83 ? -6.839 -9.889 6.552 1.00 89.19 83 ALA A CA 1
ATOM 659 C C . ALA A 1 83 ? -6.266 -9.457 5.190 1.00 89.19 83 ALA A C 1
ATOM 661 O O . ALA A 1 83 ? -6.001 -10.297 4.332 1.00 89.19 83 ALA A O 1
ATOM 662 N N . PHE A 1 84 ? -6.092 -8.150 4.975 1.00 95.19 84 PHE A N 1
ATOM 663 C CA . PHE A 1 84 ? -5.557 -7.590 3.742 1.00 95.19 84 PHE A CA 1
ATOM 664 C C . PHE A 1 84 ? -4.670 -6.381 4.043 1.00 95.19 84 PHE A C 1
ATOM 666 O O . PHE A 1 84 ? -5.121 -5.406 4.644 1.00 95.19 84 PHE A O 1
ATOM 673 N N . ILE A 1 85 ? -3.415 -6.445 3.597 1.00 96.00 85 ILE A N 1
ATOM 674 C CA . ILE A 1 85 ? -2.438 -5.358 3.692 1.00 96.00 85 ILE A CA 1
ATOM 675 C C . ILE A 1 85 ? -1.913 -5.105 2.280 1.00 96.00 85 ILE A C 1
ATOM 677 O O . ILE A 1 85 ? -1.059 -5.833 1.780 1.00 96.00 85 ILE A O 1
ATOM 681 N N . GLY A 1 86 ? -2.468 -4.093 1.615 1.00 96.06 86 GLY A N 1
ATOM 682 C CA . GLY A 1 86 ? -2.003 -3.673 0.298 1.00 96.06 86 GLY A CA 1
ATOM 683 C C . GLY A 1 86 ? -0.803 -2.734 0.399 1.00 96.06 86 GLY A C 1
ATOM 684 O O . GLY A 1 86 ? -0.783 -1.841 1.247 1.00 96.06 86 GLY A O 1
ATOM 685 N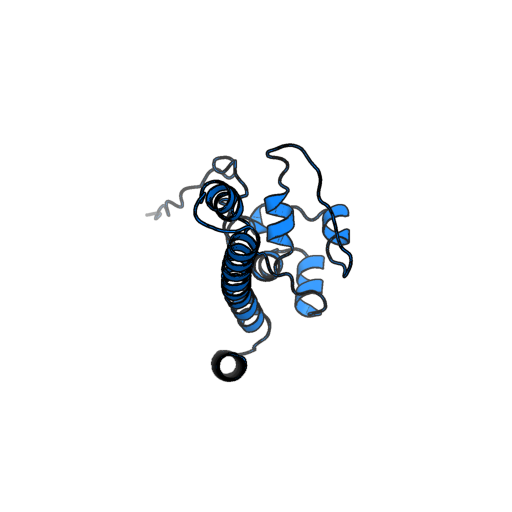 N . ILE A 1 87 ? 0.156 -2.893 -0.511 1.00 96.12 87 ILE A N 1
ATOM 686 C CA . ILE A 1 87 ? 1.307 -1.999 -0.679 1.00 96.12 87 ILE A CA 1
ATOM 687 C C . ILE A 1 87 ? 1.208 -1.387 -2.075 1.00 96.12 87 ILE A C 1
ATOM 689 O O . ILE A 1 87 ? 1.162 -2.107 -3.072 1.00 96.12 87 ILE A O 1
ATOM 693 N N . TYR A 1 88 ? 1.169 -0.058 -2.159 1.00 94.56 88 TYR A N 1
ATOM 694 C CA . TYR A 1 88 ? 1.172 0.634 -3.444 1.00 94.56 88 TYR A CA 1
ATOM 695 C C . TYR A 1 88 ? 2.606 0.914 -3.894 1.00 94.56 88 TYR A C 1
ATOM 697 O O . TYR A 1 88 ? 3.313 1.702 -3.268 1.00 94.56 88 TYR A O 1
ATOM 705 N N . VAL A 1 89 ? 3.027 0.303 -5.005 1.00 92.62 89 VAL A N 1
ATOM 706 C CA . VAL A 1 89 ? 4.339 0.551 -5.622 1.00 92.62 89 VAL A CA 1
ATOM 707 C C . VAL A 1 89 ? 4.153 1.414 -6.876 1.00 92.62 89 VAL A C 1
ATOM 709 O O . VAL A 1 89 ? 3.623 0.931 -7.881 1.00 92.62 89 VAL A O 1
ATOM 712 N N . PRO A 1 90 ? 4.541 2.703 -6.851 1.00 86.56 90 PRO A N 1
ATOM 713 C CA . PRO A 1 90 ? 4.380 3.578 -8.003 1.00 86.56 90 PRO A CA 1
ATOM 714 C C . PRO A 1 90 ? 5.403 3.238 -9.092 1.00 86.56 90 PRO A C 1
ATOM 716 O O . PRO A 1 90 ? 6.579 3.575 -8.986 1.00 86.56 90 PRO A O 1
ATOM 719 N N . MET A 1 91 ? 4.937 2.648 -10.189 1.00 83.62 91 MET A N 1
ATOM 720 C CA . MET A 1 91 ? 5.754 2.457 -11.389 1.00 83.62 91 MET A CA 1
ATOM 721 C C . MET A 1 91 ? 5.971 3.786 -12.122 1.00 83.62 91 MET A C 1
ATOM 723 O O . MET A 1 91 ? 5.037 4.573 -12.313 1.00 83.62 91 MET A O 1
ATOM 727 N N . ARG A 1 92 ? 7.202 4.036 -12.578 1.00 80.44 92 ARG A N 1
ATOM 728 C CA . ARG A 1 92 ? 7.538 5.198 -13.415 1.00 80.44 92 ARG A CA 1
ATOM 729 C C . ARG A 1 92 ? 7.935 4.740 -14.815 1.00 80.44 92 ARG A C 1
ATOM 731 O O . ARG A 1 92 ? 8.763 3.852 -14.964 1.00 80.44 92 ARG A O 1
ATOM 738 N N . LEU A 1 93 ? 7.384 5.394 -15.841 1.00 73.06 93 LEU A N 1
ATOM 739 C CA . LEU A 1 93 ? 7.739 5.145 -17.247 1.00 73.06 93 LEU A CA 1
ATOM 740 C C . LEU A 1 93 ? 9.235 5.335 -17.517 1.00 73.06 93 LEU A C 1
ATOM 742 O O . LEU A 1 93 ? 9.799 4.604 -18.328 1.00 73.06 93 LEU A O 1
ATOM 746 N N . SER A 1 94 ? 9.878 6.263 -16.802 1.00 73.38 94 SER A N 1
ATOM 747 C CA . SER A 1 94 ? 11.317 6.506 -16.912 1.00 73.38 94 SER A CA 1
ATOM 748 C C . SER A 1 94 ? 12.149 5.265 -16.591 1.00 73.38 94 SER A C 1
ATOM 750 O O . SER A 1 94 ? 13.228 5.100 -17.143 1.00 73.38 94 SER A O 1
ATOM 752 N N . TRP A 1 95 ? 11.631 4.328 -15.790 1.00 74.88 95 TRP A N 1
ATOM 753 C CA . TRP A 1 95 ? 12.352 3.092 -15.505 1.00 74.88 95 TRP A CA 1
ATOM 754 C C . TRP A 1 95 ? 12.540 2.213 -16.726 1.00 74.88 95 TRP A C 1
ATOM 756 O O . TRP A 1 95 ? 13.553 1.543 -16.792 1.00 74.88 95 TRP A O 1
ATOM 766 N N . VAL A 1 96 ? 11.592 2.212 -17.663 1.00 70.81 96 VAL A N 1
ATOM 767 C CA . VAL A 1 96 ? 11.645 1.376 -18.871 1.00 70.81 96 VAL A CA 1
ATOM 768 C C . VAL A 1 96 ? 12.149 2.185 -20.065 1.00 70.81 96 VAL A C 1
ATOM 770 O O . VAL A 1 96 ? 12.906 1.671 -20.882 1.00 70.81 96 VAL A O 1
ATOM 773 N N . GLY A 1 97 ? 11.746 3.456 -20.162 1.00 66.56 97 GLY A N 1
ATOM 774 C CA . GLY A 1 97 ? 12.156 4.346 -21.248 1.00 66.56 97 GLY A CA 1
ATOM 775 C C . GLY A 1 97 ? 13.658 4.621 -21.256 1.00 66.56 97 GLY A C 1
ATOM 776 O O . GLY A 1 97 ? 14.269 4.562 -22.316 1.00 66.56 97 GLY A O 1
ATOM 777 N N . GLU A 1 98 ? 14.260 4.848 -20.083 1.00 65.88 98 GLU A N 1
ATOM 778 C CA . GLU A 1 98 ? 15.704 5.094 -19.978 1.00 65.88 98 GLU A CA 1
ATOM 779 C C . GLU A 1 98 ? 16.522 3.849 -20.338 1.00 65.88 98 GLU A C 1
ATOM 781 O O . GLU A 1 98 ? 17.523 3.965 -21.038 1.00 65.88 98 GLU A O 1
ATOM 786 N N . LEU A 1 99 ? 16.062 2.655 -19.944 1.00 64.81 99 LEU A N 1
ATOM 787 C CA . LEU A 1 99 ? 16.756 1.398 -20.252 1.00 64.81 99 LEU A CA 1
ATOM 788 C C . LEU A 1 99 ? 16.849 1.156 -21.756 1.00 64.81 99 LEU A C 1
ATOM 790 O O . LEU A 1 99 ? 17.920 0.839 -22.256 1.00 64.81 99 LEU A O 1
ATOM 794 N N . LYS A 1 100 ? 15.759 1.413 -22.487 1.00 65.69 100 LYS A N 1
ATOM 795 C CA . LYS A 1 100 ? 15.742 1.294 -23.951 1.00 65.69 100 LYS A CA 1
ATOM 796 C C . LYS A 1 100 ? 16.621 2.328 -24.656 1.00 65.69 100 LYS A C 1
ATOM 798 O O . LYS A 1 100 ? 17.003 2.111 -25.799 1.00 65.69 100 LYS A O 1
ATOM 803 N N . SER A 1 101 ? 16.903 3.460 -24.007 1.00 67.12 101 SER A N 1
ATOM 804 C CA . SER A 1 101 ? 17.758 4.517 -24.564 1.00 67.12 101 SER A CA 1
ATOM 805 C C . SER A 1 101 ? 19.249 4.320 -24.272 1.00 67.12 101 SER A C 1
ATOM 807 O O . SER A 1 101 ? 20.087 4.944 -24.920 1.00 67.12 101 SER A O 1
ATOM 809 N N . SER A 1 102 ? 19.597 3.449 -23.322 1.00 74.62 102 SER A N 1
ATOM 810 C CA . SER A 1 102 ? 20.979 3.148 -22.953 1.00 74.62 102 SER A CA 1
ATOM 811 C C . SER A 1 102 ? 21.575 2.094 -23.882 1.00 74.62 102 SER A C 1
ATOM 813 O O . SER A 1 102 ? 21.653 0.918 -23.545 1.00 74.62 102 SER A O 1
ATOM 815 N N . VAL A 1 103 ? 22.040 2.540 -25.052 1.00 74.38 103 VAL A N 1
ATOM 816 C CA . VAL A 1 103 ? 22.639 1.688 -26.104 1.00 74.38 103 VAL A CA 1
ATOM 817 C C . VAL A 1 103 ? 23.885 0.920 -25.623 1.00 74.38 103 VAL A C 1
ATOM 819 O O . VAL A 1 103 ? 24.296 -0.052 -26.244 1.00 74.38 103 VAL A O 1
ATOM 822 N N . TRP A 1 104 ? 24.488 1.343 -24.511 1.00 81.19 104 TRP A N 1
ATOM 823 C CA . TRP A 1 104 ? 25.665 0.714 -23.907 1.00 81.19 104 TRP A CA 1
ATOM 824 C C . TRP A 1 104 ? 25.347 -0.437 -22.939 1.00 81.19 104 TRP A C 1
ATOM 826 O O . TRP A 1 104 ? 26.282 -1.043 -22.428 1.00 81.19 104 TRP A O 1
ATOM 836 N N . LEU A 1 105 ? 24.071 -0.718 -22.647 1.00 84.62 105 LEU A N 1
ATOM 837 C CA . LEU A 1 105 ? 23.669 -1.826 -21.776 1.00 84.62 105 LEU A CA 1
ATOM 838 C C . LEU A 1 105 ? 23.153 -3.000 -22.605 1.00 84.62 105 LEU A C 1
ATOM 840 O O . LEU A 1 105 ? 22.252 -2.840 -23.432 1.00 84.62 105 LEU A O 1
ATOM 844 N N . THR A 1 106 ? 23.653 -4.193 -22.309 1.00 87.88 106 THR A N 1
ATOM 845 C CA . THR A 1 106 ? 23.066 -5.448 -22.790 1.00 87.88 106 THR A CA 1
ATOM 846 C C . THR A 1 106 ? 21.656 -5.648 -22.226 1.00 87.88 106 THR A C 1
ATOM 848 O O . THR A 1 106 ? 21.302 -5.093 -21.182 1.00 87.88 106 THR A O 1
ATOM 851 N N . ASP A 1 107 ? 20.849 -6.496 -22.866 1.00 86.00 107 ASP A N 1
ATOM 852 C CA . ASP A 1 107 ? 19.497 -6.819 -22.385 1.00 86.00 107 ASP A CA 1
ATOM 853 C C . ASP A 1 107 ? 19.503 -7.350 -20.938 1.00 86.00 107 ASP A C 1
ATOM 855 O O . ASP A 1 107 ? 18.656 -6.976 -20.124 1.00 86.00 107 ASP A O 1
ATOM 859 N N . SER A 1 108 ? 20.507 -8.162 -20.585 1.00 88.50 108 SER A N 1
ATOM 860 C CA . SER A 1 108 ? 20.672 -8.693 -19.227 1.00 88.50 108 SER A CA 1
ATOM 861 C C . SER A 1 108 ? 20.979 -7.595 -18.205 1.00 88.50 108 SER A C 1
ATOM 863 O O . SER A 1 108 ? 20.479 -7.637 -17.079 1.00 88.50 108 SER A O 1
ATOM 865 N N . GLU A 1 109 ? 21.801 -6.607 -18.564 1.00 88.88 109 GLU A N 1
ATOM 866 C CA . GLU A 1 109 ? 22.099 -5.474 -17.683 1.00 88.88 109 GLU A CA 1
ATOM 867 C C . GLU A 1 109 ? 20.880 -4.563 -17.537 1.00 88.88 109 GLU A C 1
ATOM 869 O O . GLU A 1 109 ? 20.574 -4.119 -16.429 1.00 88.88 109 GLU A O 1
ATOM 874 N N . GLN A 1 110 ? 20.123 -4.336 -18.615 1.00 86.56 110 GLN A N 1
ATOM 875 C CA . GLN A 1 110 ? 18.872 -3.580 -18.549 1.00 86.56 110 GLN A CA 1
ATOM 876 C C . GLN A 1 110 ? 17.862 -4.243 -17.603 1.00 86.56 110 GLN A C 1
ATOM 878 O O . GLN A 1 110 ? 17.260 -3.568 -16.761 1.00 86.56 110 GLN A O 1
ATOM 883 N N . GLU A 1 111 ? 17.706 -5.566 -17.686 1.00 87.69 111 GLU A N 1
ATOM 884 C CA . GLU A 1 111 ? 16.853 -6.328 -16.773 1.00 87.69 111 GLU A CA 1
ATOM 885 C C . GLU A 1 111 ? 17.340 -6.220 -15.319 1.00 87.69 111 GLU A C 1
ATOM 887 O O . GLU A 1 111 ? 16.533 -6.012 -14.407 1.00 87.69 111 GLU A O 1
ATOM 892 N N . LEU A 1 112 ? 18.654 -6.302 -15.086 1.00 89.50 112 LEU A N 1
ATOM 893 C CA . LEU A 1 112 ? 19.242 -6.139 -13.755 1.00 89.50 112 LEU A CA 1
ATOM 894 C C . LEU A 1 112 ? 18.964 -4.743 -13.180 1.00 89.50 112 LEU A C 1
ATOM 896 O O . LEU A 1 112 ? 18.526 -4.619 -12.033 1.00 89.50 112 LEU A O 1
ATOM 900 N N . HIS A 1 113 ? 19.146 -3.693 -13.982 1.00 88.19 113 HIS A N 1
ATOM 901 C CA . HIS A 1 113 ? 18.831 -2.322 -13.586 1.00 88.19 113 HIS A CA 1
ATOM 902 C C . HIS A 1 113 ? 17.341 -2.138 -13.281 1.00 88.19 113 HIS A C 1
ATOM 904 O O . HIS A 1 113 ? 16.991 -1.482 -12.294 1.00 88.19 113 HIS A O 1
ATOM 910 N N . PHE A 1 114 ? 16.452 -2.731 -14.084 1.00 88.19 114 PHE A N 1
ATOM 911 C CA . PHE A 1 114 ? 15.016 -2.719 -13.815 1.00 88.19 114 PHE A CA 1
ATOM 912 C C . PHE A 1 114 ? 14.688 -3.388 -12.476 1.00 88.19 114 PHE A C 1
ATOM 914 O O . PHE A 1 114 ? 14.009 -2.783 -11.643 1.00 88.19 114 PHE A O 1
ATOM 921 N N . LYS A 1 115 ? 15.205 -4.604 -12.246 1.00 90.25 115 LYS A N 1
ATOM 922 C CA . LYS A 1 115 ? 15.021 -5.353 -10.993 1.00 90.25 115 LYS A CA 1
ATOM 923 C C . LYS A 1 115 ? 15.494 -4.541 -9.795 1.00 90.25 115 LYS A C 1
ATOM 925 O O . LYS A 1 115 ? 14.763 -4.426 -8.815 1.00 90.25 115 LYS A O 1
ATOM 930 N N . TRP A 1 116 ? 16.671 -3.925 -9.887 1.00 89.75 116 TRP A N 1
ATOM 931 C CA . TRP A 1 116 ? 17.204 -3.080 -8.821 1.00 89.75 116 TRP A CA 1
ATOM 932 C C . TRP A 1 116 ? 16.282 -1.889 -8.507 1.00 89.75 116 TRP A C 1
ATOM 934 O O . TRP A 1 116 ? 15.914 -1.686 -7.348 1.00 89.75 116 TRP A O 1
ATOM 944 N N . ARG A 1 117 ? 15.830 -1.144 -9.529 1.00 89.38 117 ARG A N 1
ATOM 945 C CA . ARG A 1 117 ? 14.915 0.007 -9.360 1.00 89.38 117 ARG A CA 1
ATOM 946 C C . ARG A 1 117 ? 13.565 -0.408 -8.767 1.00 89.38 117 ARG A C 1
ATOM 948 O O . ARG A 1 117 ? 13.041 0.277 -7.882 1.00 89.38 117 ARG A O 1
ATOM 955 N N . LEU A 1 118 ? 13.011 -1.523 -9.246 1.00 90.31 118 LEU A N 1
ATOM 956 C CA . LEU A 1 118 ? 11.762 -2.084 -8.740 1.00 90.31 118 LEU A CA 1
ATOM 957 C C . LEU A 1 118 ? 11.905 -2.487 -7.271 1.00 90.31 118 LEU A C 1
ATOM 959 O O . LEU A 1 118 ? 11.089 -2.068 -6.455 1.00 90.31 118 LEU A O 1
ATOM 963 N N . ASN A 1 119 ? 12.965 -3.220 -6.923 1.00 91.12 119 ASN A N 1
ATOM 964 C CA . ASN A 1 119 ? 13.231 -3.656 -5.553 1.00 91.12 119 ASN A CA 1
ATOM 965 C C . ASN A 1 119 ? 13.362 -2.465 -4.602 1.00 91.12 119 ASN A C 1
ATOM 967 O O . ASN A 1 119 ? 12.658 -2.414 -3.596 1.00 91.12 119 ASN A O 1
ATOM 971 N N . ALA A 1 120 ? 14.175 -1.463 -4.953 1.00 90.38 120 ALA A N 1
ATOM 972 C CA . ALA A 1 120 ? 14.331 -0.254 -4.145 1.00 90.38 120 ALA A CA 1
ATOM 973 C C . ALA A 1 120 ? 12.988 0.460 -3.904 1.00 90.38 120 ALA A C 1
ATOM 975 O O . ALA A 1 120 ? 12.696 0.915 -2.797 1.00 90.38 120 ALA A O 1
ATOM 976 N N . SER A 1 121 ? 12.132 0.501 -4.924 1.00 92.00 121 SER A N 1
ATOM 977 C CA . SER A 1 121 ? 10.812 1.128 -4.827 1.00 92.00 121 SER A CA 1
ATOM 978 C C . SER A 1 121 ? 9.822 0.311 -4.004 1.00 92.00 121 SER A C 1
ATOM 980 O O . SER A 1 121 ? 9.063 0.886 -3.227 1.00 92.00 121 SER A O 1
ATOM 982 N N . CYS A 1 122 ? 9.851 -1.019 -4.116 1.00 92.81 122 CYS A N 1
ATOM 983 C CA . CYS A 1 122 ? 9.099 -1.911 -3.239 1.00 92.81 122 CYS A CA 1
ATOM 984 C C . CYS A 1 122 ? 9.504 -1.698 -1.778 1.00 92.81 122 CYS A C 1
ATOM 986 O O . CYS A 1 122 ? 8.630 -1.553 -0.928 1.00 92.81 122 CYS A O 1
ATOM 988 N N . CYS A 1 123 ? 10.806 -1.609 -1.489 1.00 91.12 123 CYS A N 1
ATOM 989 C CA . CYS A 1 123 ? 11.311 -1.348 -0.142 1.00 91.12 123 CYS A CA 1
ATOM 990 C C . CYS A 1 123 ? 10.827 0.006 0.393 1.00 91.12 123 CYS A C 1
ATOM 992 O O . CYS A 1 123 ? 10.315 0.072 1.508 1.00 91.12 123 CYS A O 1
ATOM 994 N N . ALA A 1 124 ? 10.909 1.069 -0.411 1.00 91.56 124 ALA A N 1
ATOM 995 C CA . ALA A 1 124 ? 10.413 2.387 -0.020 1.00 91.56 124 ALA A CA 1
ATOM 996 C C . ALA A 1 124 ? 8.900 2.377 0.275 1.00 91.56 124 ALA A C 1
ATOM 998 O O . ALA A 1 124 ? 8.467 2.844 1.328 1.00 91.56 124 ALA A O 1
ATOM 999 N N . SER A 1 125 ? 8.090 1.791 -0.613 1.00 94.06 125 SER A N 1
ATOM 1000 C CA . SER A 1 125 ? 6.640 1.659 -0.410 1.00 94.06 125 SER A CA 1
ATOM 1001 C C . SER A 1 125 ? 6.281 0.781 0.791 1.00 94.06 125 SER A C 1
ATOM 1003 O O . SER A 1 125 ? 5.303 1.049 1.495 1.00 94.06 125 SER A O 1
ATOM 1005 N N . TYR A 1 126 ? 7.073 -0.260 1.045 1.00 93.81 126 TYR A N 1
ATOM 1006 C CA . TYR A 1 126 ? 6.887 -1.150 2.183 1.00 93.81 126 TYR A CA 1
ATOM 1007 C C . TYR A 1 126 ? 7.061 -0.415 3.514 1.00 93.81 126 TYR A C 1
ATOM 1009 O O . TYR A 1 126 ? 6.251 -0.614 4.416 1.00 93.81 126 TYR A O 1
ATOM 1017 N N . LEU A 1 127 ? 8.042 0.488 3.628 1.00 93.25 127 LEU A N 1
ATOM 1018 C CA . LEU A 1 127 ? 8.251 1.287 4.842 1.00 93.25 127 LEU A CA 1
ATOM 1019 C C . LEU A 1 127 ? 7.042 2.172 5.178 1.00 93.25 127 LEU A C 1
ATOM 1021 O O . LEU A 1 127 ? 6.634 2.232 6.339 1.00 93.25 127 LEU A O 1
ATOM 1025 N N . ASN A 1 128 ? 6.423 2.802 4.177 1.00 92.69 128 ASN A N 1
ATOM 1026 C CA . ASN A 1 128 ? 5.219 3.613 4.397 1.00 92.69 128 ASN A CA 1
ATOM 1027 C C . ASN A 1 128 ? 4.045 2.752 4.892 1.00 92.69 128 ASN A C 1
ATOM 1029 O O . ASN A 1 128 ? 3.371 3.089 5.870 1.00 92.69 128 ASN A O 1
ATOM 1033 N N . THR A 1 129 ? 3.872 1.574 4.284 1.00 95.56 129 THR A N 1
ATOM 1034 C CA . THR A 1 129 ? 2.843 0.611 4.696 1.00 95.56 129 THR A CA 1
ATOM 1035 C C . THR A 1 129 ? 3.089 0.089 6.112 1.00 95.56 129 THR A C 1
ATOM 1037 O O . THR A 1 129 ? 2.151 0.024 6.908 1.00 95.56 129 THR A O 1
ATOM 1040 N N . LEU A 1 130 ? 4.339 -0.236 6.458 1.00 95.00 130 LEU A N 1
ATOM 1041 C CA . LEU A 1 130 ? 4.723 -0.657 7.805 1.00 95.00 130 LEU A CA 1
ATOM 1042 C C . LEU A 1 130 ? 4.393 0.412 8.839 1.00 95.00 130 LEU A C 1
ATOM 1044 O O . LEU A 1 130 ? 3.784 0.093 9.857 1.00 95.00 130 LEU A O 1
ATOM 1048 N N . ARG A 1 131 ? 4.742 1.672 8.566 1.00 94.38 131 ARG A N 1
ATOM 1049 C CA . ARG A 1 131 ? 4.428 2.788 9.461 1.00 94.38 131 ARG A CA 1
ATOM 1050 C C . ARG A 1 131 ? 2.927 2.898 9.701 1.00 94.38 131 ARG A C 1
ATOM 1052 O O . ARG A 1 131 ? 2.492 2.938 10.846 1.00 94.38 131 ARG A O 1
ATOM 1059 N N . SER A 1 132 ? 2.129 2.825 8.635 1.00 95.75 132 SER A N 1
ATOM 1060 C CA . SER A 1 132 ? 0.672 2.819 8.763 1.00 95.75 132 SER A CA 1
ATOM 1061 C C . SER A 1 132 ? 0.148 1.619 9.563 1.00 95.75 132 SER A C 1
ATOM 1063 O O . SER A 1 132 ? -0.773 1.777 10.359 1.00 95.75 132 SER A O 1
ATOM 1065 N N . CYS A 1 133 ? 0.732 0.429 9.398 1.00 96.50 133 CYS A N 1
ATOM 1066 C CA . CYS A 1 133 ? 0.370 -0.742 10.197 1.00 96.50 133 CYS A CA 1
ATOM 1067 C C . CYS A 1 133 ? 0.691 -0.529 11.682 1.00 96.50 133 CYS A C 1
ATOM 1069 O O . CYS A 1 133 ? -0.151 -0.803 12.532 1.00 96.50 133 CYS A O 1
ATOM 1071 N N . ILE A 1 134 ? 1.879 -0.015 12.008 1.00 95.81 134 ILE A N 1
ATOM 1072 C CA . ILE A 1 134 ? 2.271 0.295 13.390 1.00 95.81 134 ILE A CA 1
ATOM 1073 C C . ILE A 1 134 ? 1.296 1.310 13.988 1.00 95.81 134 ILE A C 1
ATOM 1075 O O . ILE A 1 134 ? 0.796 1.099 15.090 1.00 95.81 134 ILE A O 1
ATOM 1079 N N . ASP A 1 135 ? 0.948 2.354 13.237 1.00 93.88 135 ASP A N 1
ATOM 1080 C CA . ASP A 1 135 ? 0.016 3.378 13.695 1.00 93.88 135 ASP A CA 1
ATOM 1081 C C . ASP A 1 135 ? -1.394 2.857 13.969 1.00 93.88 135 ASP A C 1
ATOM 1083 O O . ASP A 1 135 ? -2.038 3.335 14.903 1.00 93.88 135 ASP A O 1
ATOM 1087 N N . CYS A 1 136 ? -1.867 1.887 13.185 1.00 94.56 136 CYS A N 1
ATOM 1088 C CA . CYS A 1 136 ? -3.195 1.300 13.349 1.00 94.56 136 CYS A CA 1
ATOM 1089 C C . CYS A 1 136 ? -3.254 0.165 14.378 1.00 94.56 136 CYS A C 1
ATOM 1091 O O . CYS A 1 136 ? -4.341 -0.137 14.873 1.00 94.56 136 CYS A O 1
ATOM 1093 N N . TYR A 1 137 ? -2.136 -0.517 14.644 1.00 95.00 137 TYR A N 1
ATOM 1094 C CA . TYR A 1 137 ? -2.149 -1.799 15.356 1.00 95.00 137 TYR A CA 1
ATOM 1095 C C . TYR A 1 137 ? -1.375 -1.822 16.664 1.00 95.00 137 TYR A C 1
ATOM 1097 O O . TYR A 1 137 ? -1.688 -2.668 17.503 1.00 95.00 137 TYR A O 1
ATOM 1105 N N . ALA A 1 138 ? -0.384 -0.951 16.844 1.00 91.88 138 ALA A N 1
ATOM 1106 C CA . ALA A 1 138 ? 0.230 -0.763 18.149 1.00 91.88 138 ALA A CA 1
ATOM 1107 C C . ALA A 1 138 ? -0.695 0.102 19.012 1.00 91.88 138 ALA A C 1
ATOM 1109 O O . ALA A 1 138 ? -1.296 1.052 18.511 1.00 91.88 138 ALA A O 1
ATOM 1110 N N . GLY A 1 139 ? -0.836 -0.253 20.290 1.00 86.25 139 GLY A N 1
ATOM 1111 C CA . GLY A 1 139 ? -1.714 0.458 21.212 1.00 86.25 139 GLY A CA 1
ATOM 1112 C C . GLY A 1 139 ? -1.158 1.834 21.558 1.00 86.25 139 GLY A C 1
ATOM 1113 O O . GLY A 1 139 ? -1.495 2.837 20.933 1.00 86.25 139 GLY A O 1
ATOM 1114 N N . ASP A 1 140 ? -0.306 1.882 22.577 1.00 92.50 140 ASP A N 1
ATOM 1115 C CA . ASP A 1 140 ? 0.267 3.127 23.082 1.00 92.50 140 ASP A CA 1
ATOM 1116 C C . ASP A 1 140 ? 1.607 3.499 22.415 1.00 92.50 140 ASP A C 1
ATOM 1118 O O . ASP A 1 140 ? 2.177 2.768 21.598 1.00 92.50 140 ASP A O 1
ATOM 1122 N N . VAL A 1 141 ? 2.118 4.682 22.766 1.00 93.25 141 VAL A N 1
ATOM 1123 C CA . VAL A 1 141 ? 3.383 5.218 22.240 1.00 93.25 141 VAL A CA 1
ATOM 1124 C C . VAL A 1 141 ? 4.569 4.308 22.580 1.00 93.25 141 VAL A C 1
ATOM 1126 O O . VAL A 1 141 ? 5.459 4.126 21.750 1.00 93.25 141 VAL A O 1
ATOM 1129 N N . ALA A 1 142 ? 4.577 3.693 23.765 1.00 94.38 142 ALA A N 1
ATOM 1130 C CA . ALA A 1 142 ? 5.651 2.792 24.171 1.00 94.38 142 ALA A CA 1
ATOM 1131 C C . ALA A 1 142 ? 5.674 1.530 23.293 1.00 94.38 142 ALA A C 1
ATOM 1133 O O . ALA A 1 142 ? 6.725 1.152 22.769 1.00 94.38 142 ALA A O 1
ATOM 1134 N N . GLN A 1 143 ? 4.511 0.920 23.054 1.00 94.81 143 GLN A N 1
ATOM 1135 C CA . GLN A 1 143 ? 4.359 -0.224 22.160 1.00 94.81 143 GLN A CA 1
ATOM 1136 C C . GLN A 1 143 ? 4.753 0.113 20.724 1.00 94.81 143 GLN A C 1
ATOM 1138 O O . GLN A 1 143 ? 5.384 -0.722 20.071 1.00 94.81 143 GLN A O 1
ATOM 1143 N N . LYS A 1 144 ? 4.437 1.320 20.236 1.00 94.81 144 LYS A N 1
ATOM 1144 C CA . LYS A 1 144 ? 4.891 1.790 18.917 1.00 94.81 144 LYS A CA 1
ATOM 1145 C C . LYS A 1 144 ? 6.413 1.776 18.819 1.00 94.81 144 LYS A C 1
ATOM 1147 O O . LYS A 1 144 ? 6.944 1.094 17.949 1.00 94.81 144 LYS A O 1
ATOM 1152 N N . ILE A 1 145 ? 7.109 2.417 19.759 1.00 94.94 145 ILE A N 1
ATOM 1153 C CA . ILE A 1 145 ? 8.581 2.500 19.769 1.00 94.94 145 ILE A CA 1
ATOM 1154 C C . ILE A 1 145 ? 9.221 1.106 19.858 1.00 94.94 145 ILE A C 1
ATOM 1156 O O . ILE A 1 145 ? 10.164 0.792 19.128 1.00 94.94 145 ILE A O 1
ATOM 1160 N N . ILE A 1 146 ? 8.699 0.236 20.730 1.00 95.56 146 ILE A N 1
ATOM 1161 C CA . ILE A 1 146 ? 9.190 -1.144 20.870 1.00 95.56 146 ILE A CA 1
ATOM 1162 C C . ILE A 1 146 ? 8.997 -1.921 19.558 1.00 95.56 146 ILE A C 1
ATOM 1164 O O . ILE A 1 146 ? 9.903 -2.636 19.117 1.00 95.56 146 ILE A O 1
ATOM 1168 N N . THR A 1 147 ? 7.835 -1.764 18.920 1.00 95.62 147 THR A N 1
ATOM 1169 C CA . THR A 1 147 ? 7.504 -2.424 17.651 1.00 95.62 147 THR A CA 1
ATOM 1170 C C . THR A 1 147 ? 8.397 -1.923 16.519 1.00 95.62 147 THR A C 1
ATOM 1172 O O . THR A 1 147 ? 8.972 -2.741 15.801 1.00 95.62 147 THR A O 1
ATOM 1175 N N . GLU A 1 148 ? 8.587 -0.608 16.398 1.00 94.62 148 GLU A N 1
ATOM 1176 C CA . GLU A 1 148 ? 9.487 0.012 15.421 1.00 94.62 148 GLU A CA 1
ATOM 1177 C C . GLU A 1 148 ? 10.919 -0.501 15.574 1.00 94.62 148 GLU A C 1
ATOM 1179 O O . GLU A 1 148 ? 11.500 -0.983 14.604 1.00 94.62 148 GLU A O 1
ATOM 1184 N N . ARG A 1 149 ? 11.468 -0.499 16.797 1.00 95.44 149 ARG A N 1
ATOM 1185 C CA . ARG A 1 149 ? 12.816 -1.026 17.070 1.00 95.44 149 ARG A CA 1
ATOM 1186 C C . ARG A 1 149 ? 12.943 -2.500 16.683 1.00 95.44 149 ARG A C 1
ATOM 1188 O O . ARG A 1 149 ? 13.939 -2.903 16.084 1.00 95.44 149 ARG A O 1
ATOM 1195 N N . SER A 1 150 ? 11.950 -3.314 17.041 1.00 94.94 150 SER A N 1
ATOM 1196 C CA . SER A 1 150 ? 11.922 -4.745 16.716 1.00 94.94 150 SER A CA 1
ATOM 1197 C C . SER A 1 150 ? 11.911 -4.979 15.204 1.00 94.94 150 SER A C 1
ATOM 1199 O O . SER A 1 150 ? 12.701 -5.781 14.702 1.00 94.94 150 SER A O 1
ATOM 1201 N N . ILE A 1 151 ? 11.062 -4.251 14.473 1.00 93.44 151 ILE A N 1
ATOM 1202 C CA . ILE A 1 151 ? 10.968 -4.332 13.013 1.00 93.44 151 ILE A CA 1
ATOM 1203 C C . ILE A 1 151 ? 12.263 -3.845 12.363 1.00 93.44 151 ILE A C 1
ATOM 1205 O O . ILE A 1 151 ? 12.797 -4.551 11.515 1.00 93.44 151 ILE A O 1
ATOM 1209 N N . ALA A 1 152 ? 12.811 -2.707 12.794 1.00 92.94 152 ALA A N 1
ATOM 1210 C CA . ALA A 1 152 ? 14.065 -2.168 12.272 1.00 92.94 152 ALA A CA 1
ATOM 1211 C C . ALA A 1 152 ? 15.217 -3.172 12.415 1.00 92.94 152 ALA A C 1
ATOM 1213 O O . ALA A 1 152 ? 15.940 -3.411 11.453 1.00 92.94 152 ALA A O 1
ATOM 1214 N N . ARG A 1 153 ? 15.329 -3.839 13.572 1.00 94.75 153 ARG A N 1
ATOM 1215 C CA . ARG A 1 153 ? 16.326 -4.898 13.792 1.00 94.75 153 ARG A CA 1
ATOM 1216 C C . ARG A 1 153 ? 16.109 -6.114 12.888 1.00 94.75 153 ARG A C 1
ATOM 1218 O O . ARG A 1 153 ? 17.069 -6.709 12.418 1.00 94.75 153 ARG A O 1
ATOM 1225 N N . LYS A 1 154 ? 14.856 -6.517 12.656 1.00 92.75 154 LYS A N 1
ATOM 1226 C CA . LYS A 1 154 ? 14.550 -7.629 11.740 1.00 92.75 154 LYS A CA 1
ATOM 1227 C C . LYS A 1 154 ? 14.889 -7.276 10.298 1.00 92.75 154 LYS A C 1
ATOM 1229 O O . LYS A 1 154 ? 15.443 -8.108 9.595 1.00 92.75 154 LYS A O 1
ATOM 1234 N N . ILE A 1 155 ? 14.580 -6.049 9.878 1.00 88.88 155 ILE A N 1
ATOM 1235 C CA . ILE A 1 155 ? 14.949 -5.549 8.556 1.00 88.88 155 ILE A CA 1
ATOM 1236 C C . ILE A 1 155 ? 16.473 -5.538 8.438 1.00 88.88 155 ILE A C 1
ATOM 1238 O O . ILE A 1 155 ? 16.982 -6.142 7.511 1.00 88.88 155 ILE A O 1
ATOM 1242 N N . SER A 1 156 ? 17.214 -4.979 9.399 1.00 89.62 156 SER A N 1
ATOM 1243 C CA . SER A 1 156 ? 18.683 -4.927 9.321 1.00 89.62 156 SER A CA 1
ATOM 1244 C C . SER A 1 156 ? 19.371 -6.295 9.272 1.00 89.62 156 SER A C 1
ATOM 1246 O O . SER A 1 156 ? 20.522 -6.358 8.880 1.00 89.62 156 SER A O 1
ATOM 1248 N N . MET A 1 157 ? 18.712 -7.366 9.725 1.00 90.69 157 MET A N 1
ATOM 1249 C CA . MET A 1 157 ? 19.227 -8.740 9.628 1.00 90.69 157 MET A CA 1
ATOM 1250 C C . MET A 1 157 ? 18.887 -9.423 8.298 1.00 90.69 157 MET A C 1
ATOM 1252 O O . MET A 1 157 ? 19.485 -10.442 7.971 1.00 90.69 157 MET A O 1
ATOM 1256 N N . ALA A 1 158 ? 17.874 -8.931 7.586 1.00 81.88 158 ALA A N 1
ATOM 1257 C CA . ALA A 1 158 ? 17.428 -9.485 6.310 1.00 81.88 158 ALA A CA 1
ATOM 1258 C C . ALA A 1 158 ? 18.146 -8.858 5.101 1.00 81.88 158 ALA A C 1
ATOM 1260 O O . ALA A 1 158 ? 17.984 -9.352 3.986 1.00 81.88 158 ALA A O 1
ATOM 1261 N N . TRP A 1 159 ? 18.880 -7.768 5.331 1.00 65.56 159 TRP A N 1
ATOM 1262 C CA . TRP A 1 159 ? 19.759 -7.094 4.377 1.00 65.56 159 TRP A CA 1
ATOM 1263 C C . TRP A 1 159 ? 21.209 -7.476 4.654 1.00 65.56 159 TRP A C 1
ATOM 1265 O O . TRP A 1 159 ? 21.961 -7.592 3.664 1.00 65.56 159 TRP A O 1
#

Foldseek 3Di:
DDDDDPPPPDDLPPCLDLVPDDLQNLLVPDDDDPVLVVVQDPDDDDDDDDPSPCPSSSLVCQALSNLVPHPDPVSVVCLVVVPGHHFDQDDDPCLVVVLVVPPVDDPVRSVVSSVVVSVVSSVVSVVSSVLSNLVSPQDDPVSSVVVVVVVVVVVVVVD

Secondary structure (DSSP, 8-state):
-----------TTS---TTS--TTTHHHHPPP-HHHHHHSSSS-------TTSSHHHHHHHHBHHHHTT---HHHHHHHHHT---B------THHHHHHHH-TTS-HHHHHHHHHHHHHHHHHHHHHHHHHHHHHHH--SHHHHHHHHHHHHHHHHHH-

InterPro domains:
  IPR027417 P-loop containing nucleoside triphosphate hydrolase [SSF52540] (38-69)
  IPR056955 ORC-CDC6-like [PF24389] (11-156)

Radius of gyration: 19.46 Å; chains: 1; bounding box: 45×53×50 Å

pLDDT: mean 85.2, std 15.79, range [33.12, 97.62]

Organism: Pseudomonas syringae (NCBI:txid317)

Sequence (159 aa):
MAIFDSTKLINPFENDNARNSTIEDLPKQFVWTKIFGRLISQKNHILLGARGSGKTAIVKMLSHEYLAKLNHPKAKQVIKSRAFIGIYVPMRLSWVGELKSSVWLTDSEQELHFKWRLNASCCASYLNTLRSCIDCYAGDVAQKIITERSIARKISMAW